Protein AF-A0A453AEX0-F1 (afdb_monomer_lite)

Foldseek 3Di:
DVVVVVLVVVVVVLQPDDDPDRDPPTHRDDPVVVVVPVDDDWAADAPVRHGDNPHPDTDDPVNVCVVCVVVLDDLCVVVVCLVVDPDSVPCSVVVSVVVNVVVVVSVVVPD

Sequence (111 aa):
MPVLFSILCIYIGVLSAPGLNSPKGITGLSTTTLVDNWSADYQRTNDAGVPDPNGPIYWDFNALLGLFFPAVTGIMAGSNRSASLKDTQSSIPIGTLYATLLTTMMYLLSV

Structure (mmCIF, N/CA/C/O backbone):
data_AF-A0A453AEX0-F1
#
_entry.id   AF-A0A453AEX0-F1
#
loop_
_atom_site.group_PDB
_atom_site.id
_atom_site.type_symbol
_atom_site.label_atom_id
_atom_site.label_alt_id
_atom_site.label_comp_id
_atom_site.label_asym_id
_atom_site.label_entity_id
_atom_site.label_seq_id
_atom_site.pdbx_PDB_ins_code
_atom_site.Cartn_x
_atom_site.Cartn_y
_atom_site.Cartn_z
_atom_site.occupancy
_atom_site.B_iso_or_equiv
_atom_site.auth_seq_id
_atom_site.auth_comp_id
_atom_site.auth_asym_id
_atom_site.auth_atom_id
_atom_site.pdbx_PDB_model_num
ATOM 1 N N . MET A 1 1 ? -3.645 13.976 13.238 1.00 65.19 1 MET A N 1
ATOM 2 C CA . MET A 1 1 ? -3.710 15.169 12.368 1.00 65.19 1 MET A CA 1
ATOM 3 C C . MET A 1 1 ? -2.610 15.232 11.309 1.00 65.19 1 MET A C 1
ATOM 5 O O . MET A 1 1 ? -2.998 15.332 10.153 1.00 65.19 1 MET A O 1
ATOM 9 N N . PRO A 1 2 ? -1.299 15.100 11.602 1.00 84.00 2 PRO A N 1
ATOM 10 C CA . PRO A 1 2 ? -0.271 15.220 10.553 1.00 84.00 2 PRO A CA 1
ATOM 11 C C . PRO A 1 2 ? -0.364 14.134 9.467 1.00 84.00 2 PRO A C 1
ATOM 13 O O . PRO A 1 2 ? -0.174 14.435 8.297 1.00 84.00 2 PRO A O 1
ATOM 16 N N . VAL A 1 3 ? -0.749 12.905 9.833 1.00 86.00 3 VAL A N 1
ATOM 17 C CA . VAL A 1 3 ? -0.883 11.776 8.889 1.00 86.00 3 VAL A CA 1
ATOM 18 C C . VAL A 1 3 ? -1.991 11.997 7.850 1.00 86.00 3 VAL A C 1
ATOM 20 O O . VAL A 1 3 ? -1.809 11.724 6.671 1.00 86.00 3 VAL A O 1
ATOM 23 N N . LEU A 1 4 ? -3.149 12.524 8.258 1.00 86.38 4 LEU A N 1
ATOM 24 C CA . LEU A 1 4 ? -4.240 12.800 7.314 1.00 86.38 4 LEU A CA 1
ATOM 25 C C . LEU A 1 4 ? -3.865 13.932 6.354 1.00 86.38 4 LEU A C 1
ATOM 27 O O . LEU A 1 4 ? -4.165 13.858 5.166 1.00 86.38 4 LEU A O 1
ATOM 31 N N . PHE A 1 5 ? -3.163 14.948 6.862 1.00 91.69 5 PHE A N 1
ATOM 32 C CA . PHE A 1 5 ? -2.647 16.036 6.040 1.00 91.69 5 PHE A CA 1
ATOM 33 C C . PHE A 1 5 ? -1.618 15.535 5.019 1.00 91.69 5 PHE A C 1
ATOM 35 O O . PHE A 1 5 ? -1.738 15.857 3.843 1.00 91.69 5 PHE A O 1
ATOM 42 N N . SER A 1 6 ? -0.665 14.687 5.426 1.00 93.12 6 SER A N 1
ATOM 43 C CA . SER A 1 6 ? 0.323 14.133 4.494 1.00 93.12 6 SER A CA 1
ATOM 44 C C . SER A 1 6 ? -0.326 13.292 3.400 1.00 93.12 6 SER A C 1
ATOM 46 O O . SER A 1 6 ? 0.062 13.398 2.242 1.00 93.12 6 SER A O 1
ATOM 48 N N . ILE A 1 7 ? -1.343 12.497 3.739 1.00 90.69 7 ILE A N 1
ATOM 49 C CA . ILE A 1 7 ? -2.059 11.688 2.750 1.00 90.69 7 ILE A CA 1
ATOM 50 C C . ILE A 1 7 ? -2.823 12.575 1.758 1.00 90.69 7 ILE A C 1
ATOM 52 O O . ILE A 1 7 ? -2.774 12.339 0.553 1.00 90.69 7 ILE A O 1
ATOM 56 N N . LEU A 1 8 ? -3.468 13.640 2.237 1.00 91.38 8 LEU A N 1
ATOM 57 C CA . LEU A 1 8 ? -4.110 14.627 1.370 1.00 91.38 8 LEU A CA 1
ATOM 58 C C . LEU A 1 8 ? -3.095 15.290 0.424 1.00 91.38 8 LEU A C 1
ATOM 60 O O . LEU A 1 8 ? -3.368 15.419 -0.767 1.00 91.38 8 LEU A O 1
ATOM 64 N N . CYS A 1 9 ? -1.906 15.649 0.918 1.00 92.62 9 CYS A N 1
ATOM 65 C CA . CYS A 1 9 ? -0.831 16.185 0.083 1.00 92.62 9 CYS A CA 1
ATOM 66 C C . CYS A 1 9 ? -0.357 15.189 -0.984 1.00 92.62 9 CYS A C 1
ATOM 68 O O . CYS A 1 9 ? -0.111 15.604 -2.114 1.00 92.62 9 CYS A O 1
ATOM 70 N N . ILE A 1 10 ? -0.260 13.895 -0.654 1.00 91.12 10 ILE A N 1
ATOM 71 C CA . ILE A 1 10 ? 0.101 12.845 -1.618 1.00 91.12 10 ILE A CA 1
ATOM 72 C C . ILE A 1 10 ? -0.930 12.793 -2.749 1.00 91.12 10 ILE A C 1
ATOM 74 O O . ILE A 1 10 ? -0.547 12.868 -3.914 1.00 91.12 10 ILE A O 1
ATOM 78 N N . TYR A 1 11 ? -2.229 12.752 -2.433 1.00 90.38 11 TYR A N 1
ATOM 79 C CA . TYR A 1 11 ? -3.274 12.713 -3.462 1.00 90.38 11 TYR A CA 1
ATOM 80 C C . TYR A 1 11 ? -3.302 13.975 -4.332 1.00 90.38 11 TYR A C 1
ATOM 82 O O . TYR A 1 11 ? -3.421 13.871 -5.552 1.00 90.38 11 TYR A O 1
ATOM 90 N N . ILE A 1 12 ? -3.130 15.163 -3.741 1.00 91.44 12 ILE A N 1
ATOM 91 C CA . ILE A 1 12 ? -2.996 16.408 -4.515 1.00 91.44 12 ILE A CA 1
ATOM 92 C C . ILE A 1 12 ? -1.776 16.339 -5.443 1.00 91.44 12 ILE A C 1
ATOM 94 O O . ILE A 1 12 ? -1.865 16.752 -6.599 1.00 91.44 12 ILE A O 1
ATOM 98 N N . GLY A 1 13 ? -0.654 15.796 -4.962 1.00 89.88 13 GLY A N 1
ATOM 99 C CA . GLY A 1 13 ? 0.564 15.610 -5.748 1.00 89.88 13 GLY A CA 1
ATOM 100 C C . GLY A 1 13 ? 0.365 14.682 -6.947 1.00 89.88 13 GLY A C 1
ATOM 101 O O . GLY A 1 13 ? 0.762 15.039 -8.053 1.00 89.88 13 GLY A O 1
ATOM 102 N N . VAL A 1 14 ? -0.303 13.540 -6.753 1.00 88.94 14 VAL A N 1
ATOM 103 C CA . VAL A 1 14 ? -0.630 12.589 -7.834 1.00 88.94 14 VAL A CA 1
ATOM 104 C C . VAL A 1 14 ? -1.506 13.248 -8.903 1.00 88.94 14 VAL A C 1
ATOM 106 O O . VAL A 1 14 ? -1.225 13.108 -10.091 1.00 88.94 14 VAL A O 1
ATOM 109 N N . LEU A 1 15 ? -2.526 14.014 -8.496 1.00 87.50 15 LEU A N 1
ATOM 110 C CA . LEU A 1 15 ? -3.434 14.708 -9.419 1.00 87.50 15 LEU A CA 1
ATOM 111 C C . LEU A 1 15 ? -2.782 15.887 -10.156 1.00 87.50 15 LEU A C 1
ATOM 113 O O . LEU A 1 15 ? -3.228 16.249 -11.2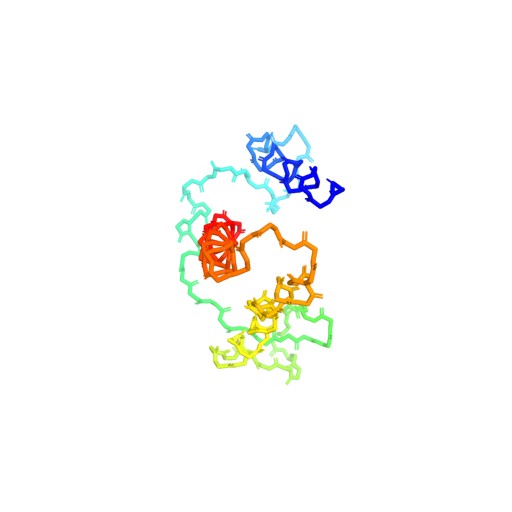41 1.00 87.50 15 LEU A O 1
ATOM 117 N N . SER A 1 16 ? -1.751 16.498 -9.570 1.00 88.75 16 SER A N 1
ATOM 118 C CA . SER A 1 16 ? -1.071 17.673 -10.135 1.00 88.75 16 SER A CA 1
ATOM 119 C C . SER A 1 16 ? 0.143 17.316 -11.005 1.00 88.75 16 SER A C 1
ATOM 121 O O . SER A 1 16 ? 0.745 18.207 -11.604 1.00 88.75 16 SER A O 1
ATOM 123 N N . ALA A 1 17 ? 0.543 16.043 -11.057 1.00 87.88 17 ALA A N 1
ATOM 124 C CA . ALA A 1 17 ? 1.652 15.564 -11.878 1.00 87.88 17 ALA A CA 1
ATOM 125 C C . ALA A 1 17 ? 1.211 15.310 -13.339 1.00 87.88 17 ALA A C 1
ATOM 127 O O . ALA A 1 17 ? 0.074 14.891 -13.558 1.00 87.88 17 ALA A O 1
ATOM 128 N N . PRO A 1 18 ? 2.097 15.476 -14.345 1.00 84.44 18 PRO A N 1
ATOM 129 C CA . PRO A 1 18 ? 3.518 15.823 -14.247 1.00 84.44 18 PRO A CA 1
ATOM 130 C C . PRO A 1 18 ? 3.781 17.342 -14.257 1.00 84.44 18 PRO A C 1
ATOM 132 O O . PRO A 1 18 ? 3.084 18.114 -14.909 1.00 84.44 18 PRO A O 1
ATOM 135 N N . GLY A 1 19 ? 4.826 17.783 -13.553 1.00 80.50 19 GLY A N 1
ATOM 136 C CA . GLY A 1 19 ? 5.281 19.175 -13.583 1.00 80.50 19 GLY A CA 1
ATOM 137 C C . GLY A 1 19 ? 6.149 19.487 -14.810 1.00 80.50 19 GLY A C 1
ATOM 138 O O . GLY A 1 19 ? 6.686 18.590 -15.457 1.00 80.50 19 GLY A O 1
ATOM 139 N N . LEU A 1 20 ? 6.358 20.781 -15.084 1.00 74.88 20 LEU A N 1
ATOM 140 C CA . LEU A 1 20 ? 7.138 21.302 -16.225 1.00 74.88 20 LEU A CA 1
ATOM 141 C C . LEU A 1 20 ? 8.593 20.782 -16.314 1.00 74.88 20 LEU A C 1
ATOM 143 O O . LEU A 1 20 ? 9.191 20.873 -17.378 1.00 74.88 20 LEU A O 1
ATOM 147 N N . ASN A 1 21 ? 9.145 20.217 -15.229 1.00 81.12 21 ASN A N 1
ATOM 148 C CA . ASN A 1 21 ? 10.485 19.611 -15.157 1.00 81.12 21 ASN A CA 1
ATOM 149 C C . ASN A 1 21 ? 10.462 18.228 -14.470 1.00 81.12 21 ASN A C 1
ATOM 151 O O . ASN A 1 21 ? 11.319 17.925 -13.638 1.00 81.12 21 ASN A O 1
ATOM 155 N N . SER A 1 22 ? 9.449 17.401 -14.745 1.00 78.44 22 SER A N 1
ATOM 156 C CA . SER A 1 22 ? 9.361 16.071 -14.133 1.00 78.44 22 SER A CA 1
ATOM 157 C C . SER A 1 22 ? 10.479 15.128 -14.615 1.00 78.44 22 SER A C 1
ATOM 159 O O . SER A 1 22 ? 10.743 15.048 -15.818 1.00 78.44 22 SER A O 1
ATOM 161 N N . PRO A 1 23 ? 11.124 14.363 -13.711 1.00 82.19 23 PRO A N 1
ATOM 162 C CA . PRO A 1 23 ? 12.015 13.277 -14.103 1.00 82.19 23 PRO A CA 1
ATOM 163 C C . PRO A 1 23 ? 11.245 12.210 -14.892 1.00 82.19 23 PRO A C 1
ATOM 165 O O . PRO A 1 23 ? 10.045 12.027 -14.693 1.00 82.19 23 PRO A O 1
ATOM 168 N N . LYS A 1 24 ? 11.948 11.463 -15.755 1.00 79.44 24 LYS A N 1
ATOM 169 C CA . LYS A 1 24 ? 11.347 10.486 -16.690 1.00 79.44 24 LYS A CA 1
ATOM 170 C C . LYS A 1 24 ? 10.439 9.431 -16.032 1.00 79.44 24 LYS A C 1
ATOM 172 O O . LYS A 1 24 ? 9.612 8.856 -16.725 1.00 79.44 24 LYS A O 1
ATOM 177 N N . GLY A 1 25 ? 10.591 9.178 -14.731 1.00 81.69 25 GLY A N 1
ATOM 178 C CA . GLY A 1 25 ? 9.770 8.226 -13.974 1.00 81.69 25 GLY A CA 1
ATOM 179 C C . GLY A 1 25 ? 8.449 8.779 -13.422 1.00 81.69 25 GLY A C 1
ATOM 180 O O . GLY A 1 25 ? 7.669 8.004 -12.886 1.00 81.69 25 GLY A O 1
ATOM 181 N N . ILE A 1 26 ? 8.177 10.087 -13.524 1.00 87.81 26 ILE A N 1
ATOM 182 C CA . ILE A 1 26 ? 6.927 10.698 -13.037 1.00 87.81 26 ILE A CA 1
ATOM 183 C C . ILE A 1 26 ? 6.097 11.136 -14.241 1.00 87.81 26 ILE A C 1
ATOM 185 O O . ILE A 1 26 ? 6.270 12.238 -14.762 1.00 87.81 26 ILE A O 1
ATOM 189 N N . THR A 1 27 ? 5.188 10.267 -14.674 1.00 87.25 27 THR A N 1
ATOM 190 C CA . THR A 1 27 ? 4.322 10.497 -15.841 1.00 87.25 27 THR A CA 1
ATOM 191 C C . THR A 1 27 ? 2.961 11.104 -15.485 1.00 87.25 27 THR A C 1
ATOM 193 O O . THR A 1 27 ? 2.269 11.593 -16.375 1.00 87.25 27 THR A O 1
ATOM 196 N N . GLY A 1 28 ? 2.593 11.137 -14.198 1.00 86.38 28 GLY A N 1
ATOM 197 C CA . GLY A 1 28 ? 1.263 11.554 -13.737 1.00 86.38 28 GLY A CA 1
ATOM 198 C C . GLY A 1 28 ? 0.204 10.471 -13.959 1.00 86.38 28 GLY A C 1
ATOM 199 O O . GLY A 1 28 ? 0.528 9.290 -14.085 1.00 86.38 28 GLY A O 1
ATOM 200 N N . LEU A 1 29 ? -1.072 10.862 -14.012 1.00 86.62 29 LEU A N 1
ATOM 201 C 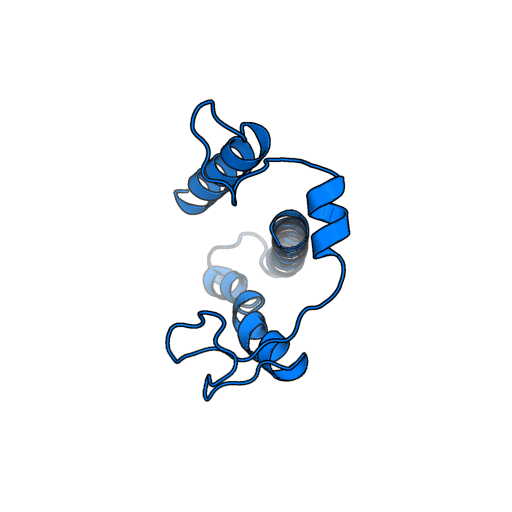CA . LEU A 1 29 ? -2.167 9.941 -14.335 1.00 86.62 29 LEU A CA 1
ATOM 202 C C . LEU A 1 29 ? -2.186 9.634 -15.839 1.00 86.62 29 LEU A C 1
ATOM 204 O O . LEU A 1 29 ? -2.863 10.307 -16.615 1.00 86.62 29 LEU A O 1
ATOM 208 N N . SER A 1 30 ? -1.444 8.604 -16.248 1.00 89.25 30 SER A N 1
ATOM 209 C CA . SER A 1 30 ? -1.459 8.085 -17.617 1.00 89.25 30 SER A CA 1
ATOM 210 C C . SER A 1 30 ? -2.010 6.665 -17.668 1.00 89.25 30 SER A C 1
ATOM 212 O O . SER A 1 30 ? -1.504 5.762 -17.001 1.00 89.25 30 SER A O 1
ATOM 214 N N . THR A 1 31 ? -3.005 6.442 -18.527 1.00 89.38 31 THR A N 1
ATOM 215 C CA . THR A 1 31 ? -3.555 5.104 -18.784 1.00 89.38 31 THR A CA 1
ATOM 216 C C . THR A 1 31 ? -2.517 4.166 -19.395 1.00 89.38 31 THR A C 1
ATOM 218 O O . THR A 1 31 ? -2.571 2.970 -19.138 1.00 89.38 31 THR A O 1
ATOM 221 N N . THR A 1 32 ? -1.548 4.681 -20.159 1.00 91.06 32 THR A N 1
ATOM 222 C CA . THR A 1 32 ? -0.484 3.839 -20.727 1.00 91.06 32 THR A CA 1
ATOM 223 C C . THR A 1 32 ? 0.415 3.303 -19.621 1.00 91.06 32 THR A C 1
ATOM 225 O O . THR A 1 32 ? 0.587 2.099 -19.509 1.00 91.06 32 THR A O 1
ATOM 228 N N . THR A 1 33 ? 0.876 4.179 -18.722 1.00 91.38 33 THR A N 1
ATOM 229 C CA . THR A 1 33 ? 1.683 3.784 -17.563 1.00 91.38 33 THR A CA 1
ATOM 230 C C . THR A 1 33 ? 0.912 2.833 -16.648 1.00 91.38 33 THR A C 1
ATOM 232 O O . THR A 1 33 ? 1.497 1.876 -16.157 1.00 91.38 33 THR A O 1
ATOM 235 N N . LEU A 1 34 ? -0.393 3.041 -16.447 1.00 90.88 34 LEU A N 1
ATOM 236 C CA . LEU A 1 34 ? -1.224 2.122 -15.664 1.00 90.88 34 LEU A CA 1
ATOM 237 C C . LEU A 1 34 ? -1.245 0.711 -16.271 1.00 90.88 34 LEU A C 1
ATOM 239 O O . LEU A 1 34 ? -1.063 -0.268 -15.555 1.00 90.88 34 LEU A O 1
ATOM 243 N N . VAL A 1 35 ? -1.464 0.608 -17.586 1.00 93.56 35 VAL A N 1
ATOM 244 C CA . VAL A 1 35 ? -1.516 -0.682 -18.288 1.00 93.56 35 VAL A CA 1
ATOM 245 C C . VAL A 1 35 ? -0.145 -1.356 -18.298 1.00 93.56 35 VAL A C 1
ATOM 247 O O . VAL A 1 35 ? -0.063 -2.554 -18.039 1.00 93.56 35 VAL A O 1
ATOM 250 N N . ASP A 1 36 ? 0.926 -0.592 -18.515 1.00 92.56 36 ASP A N 1
ATOM 251 C CA . ASP A 1 36 ? 2.299 -1.107 -18.530 1.00 92.56 36 ASP A CA 1
ATOM 252 C C . ASP A 1 36 ? 2.735 -1.668 -17.161 1.00 92.56 36 ASP A C 1
ATOM 254 O O . ASP A 1 36 ? 3.579 -2.558 -17.104 1.00 92.56 36 ASP A O 1
ATOM 258 N N . ASN A 1 37 ? 2.145 -1.187 -16.058 1.00 92.62 37 ASN A N 1
ATOM 259 C CA . ASN A 1 37 ? 2.435 -1.641 -14.690 1.00 92.62 37 ASN A CA 1
ATOM 260 C C . ASN A 1 37 ? 1.400 -2.641 -14.137 1.00 92.62 37 ASN A C 1
ATOM 262 O O . ASN A 1 37 ? 1.460 -3.001 -12.964 1.00 92.62 37 ASN A O 1
ATOM 266 N N . TRP A 1 38 ? 0.432 -3.091 -14.943 1.00 92.56 38 TRP A N 1
ATOM 267 C CA . TRP A 1 38 ? -0.664 -3.938 -14.453 1.00 92.56 38 TRP A CA 1
ATOM 268 C C . TRP A 1 38 ? -0.219 -5.362 -14.089 1.00 92.56 38 TRP A C 1
ATOM 270 O O . TRP A 1 38 ? -0.800 -6.007 -13.214 1.00 92.56 38 TRP A O 1
ATOM 280 N N . SER A 1 39 ? 0.784 -5.892 -14.787 1.00 93.81 39 SER A N 1
ATOM 281 C CA . SER A 1 39 ? 1.298 -7.241 -14.549 1.00 93.81 39 SER A CA 1
ATOM 282 C C . SER A 1 39 ? 2.378 -7.263 -13.472 1.00 93.81 39 SER A C 1
ATOM 284 O O . SER A 1 39 ? 3.163 -6.329 -13.346 1.00 93.81 39 SER A O 1
ATOM 286 N N . ALA A 1 40 ? 2.470 -8.377 -12.745 1.00 92.38 40 ALA A N 1
ATOM 287 C CA . ALA A 1 40 ? 3.551 -8.595 -11.793 1.00 92.38 40 ALA A CA 1
ATOM 288 C C . ALA A 1 40 ? 4.914 -8.692 -12.500 1.00 92.38 40 ALA A C 1
ATOM 290 O O . ALA A 1 40 ? 5.048 -9.416 -13.487 1.00 92.38 40 ALA A O 1
ATOM 291 N N . ASP A 1 41 ? 5.923 -8.027 -11.937 1.00 91.69 41 ASP A N 1
ATOM 292 C CA . ASP A 1 41 ? 7.321 -8.118 -12.364 1.00 91.69 41 ASP A CA 1
ATOM 293 C C . ASP A 1 41 ? 8.219 -8.448 -11.161 1.00 91.69 41 ASP A C 1
ATOM 295 O O . ASP A 1 41 ? 8.775 -7.574 -10.486 1.00 91.69 41 ASP A O 1
ATOM 299 N N . TYR A 1 42 ? 8.289 -9.743 -10.840 1.00 91.31 42 TYR A N 1
ATOM 300 C CA . TYR A 1 42 ? 9.099 -10.256 -9.738 1.00 91.31 42 TYR A CA 1
ATOM 301 C C . TYR A 1 42 ? 10.573 -10.270 -10.124 1.00 91.31 42 TYR A C 1
ATOM 303 O O . TYR A 1 42 ? 10.999 -10.998 -11.022 1.00 91.31 42 TYR A O 1
ATOM 311 N N . GLN A 1 43 ? 11.364 -9.491 -9.399 1.00 89.81 43 GLN A N 1
ATOM 312 C CA . GLN A 1 43 ? 12.761 -9.243 -9.720 1.00 89.81 43 GLN A CA 1
ATOM 313 C C . GLN A 1 43 ? 13.665 -9.431 -8.506 1.00 89.81 43 GLN A C 1
ATOM 315 O O . GLN A 1 43 ? 13.235 -9.351 -7.351 1.00 89.81 43 GLN A O 1
ATOM 320 N N . ARG A 1 44 ? 14.938 -9.726 -8.781 1.00 91.81 44 ARG A N 1
ATOM 321 C CA . ARG A 1 44 ? 15.971 -9.806 -7.748 1.00 91.81 44 ARG A CA 1
ATOM 322 C C . ARG A 1 44 ? 16.409 -8.403 -7.356 1.00 91.81 44 ARG A C 1
ATOM 324 O O . ARG A 1 44 ? 16.474 -7.515 -8.205 1.00 91.81 44 ARG A O 1
ATOM 331 N N . THR A 1 45 ? 16.710 -8.209 -6.079 1.00 92.50 45 THR A N 1
ATOM 332 C CA . THR A 1 45 ? 17.174 -6.923 -5.556 1.00 92.50 45 THR A CA 1
ATOM 333 C C . THR A 1 45 ? 18.457 -7.078 -4.758 1.00 92.50 45 THR A C 1
ATOM 335 O O . THR A 1 45 ? 18.763 -8.146 -4.218 1.00 92.50 45 THR A O 1
ATOM 338 N N . ASN A 1 46 ? 19.200 -5.981 -4.654 1.00 93.06 46 ASN A N 1
ATOM 339 C CA . ASN A 1 46 ? 20.260 -5.843 -3.661 1.00 93.06 46 ASN A CA 1
ATOM 340 C C . ASN A 1 46 ? 19.683 -5.620 -2.247 1.00 93.06 46 ASN A C 1
ATOM 342 O O . ASN A 1 46 ? 18.465 -5.534 -2.064 1.00 93.06 46 ASN A O 1
ATOM 346 N N . ASP A 1 47 ? 20.560 -5.484 -1.250 1.00 88.62 47 ASP A N 1
ATOM 347 C CA . ASP A 1 47 ? 20.175 -5.257 0.153 1.00 88.62 47 ASP A CA 1
ATOM 348 C C . ASP A 1 47 ? 19.423 -3.931 0.382 1.00 88.62 47 ASP A C 1
ATOM 350 O O . ASP A 1 47 ? 18.750 -3.762 1.396 1.00 88.62 47 ASP A O 1
ATOM 354 N N . ALA A 1 48 ? 19.507 -2.990 -0.565 1.00 86.38 48 ALA A N 1
ATOM 355 C CA . ALA A 1 48 ? 18.781 -1.722 -0.538 1.00 86.38 48 ALA A CA 1
ATOM 356 C C . ALA A 1 48 ? 17.401 -1.795 -1.226 1.00 86.38 48 ALA A C 1
ATOM 358 O O . ALA A 1 48 ? 16.721 -0.776 -1.331 1.00 86.38 48 ALA A O 1
ATOM 359 N N . GLY A 1 49 ? 16.988 -2.972 -1.715 1.00 84.12 49 GLY A N 1
ATOM 360 C CA . GLY A 1 49 ? 15.716 -3.160 -2.421 1.00 84.12 49 GLY A CA 1
ATOM 361 C C . GLY A 1 49 ? 15.707 -2.617 -3.853 1.00 84.12 49 GLY A C 1
ATOM 362 O O . GLY A 1 49 ? 14.644 -2.504 -4.456 1.00 84.12 49 GLY A O 1
ATOM 363 N N . VAL A 1 50 ? 16.873 -2.280 -4.413 1.00 89.44 50 VAL A N 1
ATOM 364 C CA . VAL A 1 50 ? 16.995 -1.818 -5.802 1.00 89.44 50 VAL A CA 1
ATOM 365 C C . VAL A 1 50 ? 17.126 -3.032 -6.726 1.00 89.44 50 VAL A C 1
ATOM 367 O O . VAL A 1 50 ? 17.910 -3.932 -6.403 1.00 89.44 50 VAL A O 1
ATOM 370 N N . PRO A 1 51 ? 16.412 -3.064 -7.865 1.00 90.06 51 PRO A N 1
ATOM 371 C CA . PRO A 1 51 ? 16.550 -4.110 -8.873 1.00 90.06 51 PRO A CA 1
ATOM 372 C C . PRO A 1 51 ? 17.999 -4.366 -9.292 1.00 90.06 51 PRO A C 1
ATOM 374 O O . PRO A 1 51 ? 18.694 -3.459 -9.750 1.00 90.06 51 PRO A O 1
ATOM 377 N N . ASP A 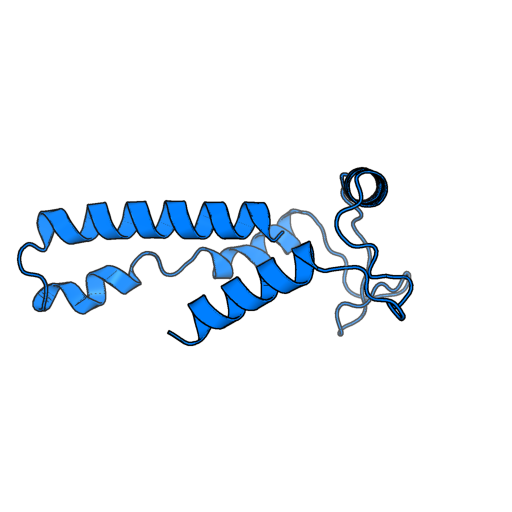1 52 ? 18.444 -5.613 -9.154 1.00 91.31 52 ASP A N 1
ATOM 378 C CA . ASP A 1 52 ? 19.765 -6.080 -9.574 1.00 91.31 52 ASP A CA 1
ATOM 379 C C . ASP A 1 52 ? 19.652 -7.540 -10.053 1.00 91.31 52 ASP A C 1
ATOM 381 O O . ASP A 1 52 ? 19.316 -8.413 -9.246 1.00 91.31 52 ASP A O 1
ATOM 385 N N . PRO A 1 53 ? 19.954 -7.853 -11.331 1.00 88.25 53 PRO A N 1
ATOM 386 C CA . PRO A 1 53 ? 19.932 -9.224 -11.851 1.00 88.25 53 PRO A CA 1
ATOM 387 C C . PRO A 1 53 ? 20.805 -10.210 -11.059 1.00 88.25 53 PRO A C 1
ATOM 389 O O . PRO A 1 53 ? 20.488 -11.399 -10.975 1.00 88.25 53 PRO A O 1
ATOM 392 N N . ASN A 1 54 ? 21.891 -9.719 -10.456 1.00 92.19 54 ASN A N 1
ATOM 393 C CA . ASN A 1 54 ? 22.807 -10.502 -9.626 1.00 92.19 54 ASN A CA 1
ATOM 394 C C . ASN A 1 54 ? 22.532 -10.330 -8.122 1.00 92.19 54 ASN A C 1
ATOM 396 O O . ASN A 1 54 ? 23.299 -10.830 -7.298 1.00 92.19 54 ASN A O 1
ATOM 400 N N . GLY A 1 55 ? 21.440 -9.647 -7.767 1.00 91.62 55 GLY A N 1
ATOM 401 C CA . GLY A 1 55 ? 21.042 -9.380 -6.394 1.00 91.62 55 GLY 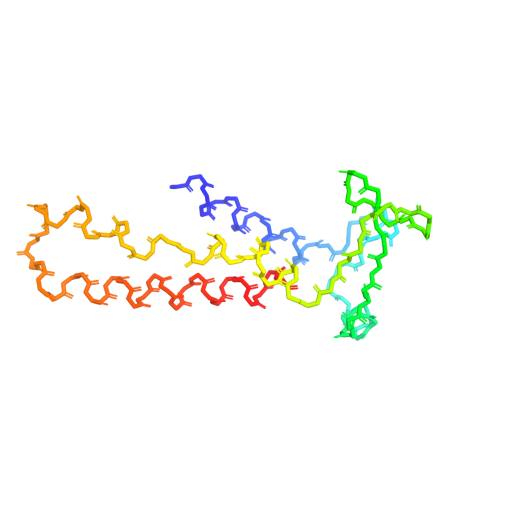A CA 1
ATOM 402 C C . GLY A 1 55 ? 20.818 -10.669 -5.593 1.00 91.62 55 GLY A C 1
ATOM 403 O O . GLY A 1 55 ? 20.285 -11.650 -6.125 1.00 91.62 55 GLY A O 1
ATOM 404 N N . PRO A 1 56 ? 21.216 -10.709 -4.310 1.00 91.88 56 PRO A N 1
ATOM 405 C CA . PRO A 1 56 ? 21.082 -11.908 -3.490 1.00 91.88 56 PRO A CA 1
ATOM 406 C C . PRO A 1 56 ? 19.622 -12.225 -3.135 1.00 91.88 56 PRO A C 1
ATOM 408 O O . PRO A 1 56 ? 19.291 -13.396 -2.945 1.00 91.88 56 PRO A O 1
ATOM 411 N N . ILE A 1 57 ? 18.745 -11.217 -3.086 1.00 90.25 57 ILE A N 1
ATOM 412 C CA . ILE A 1 57 ? 17.362 -11.339 -2.610 1.00 90.25 57 ILE A CA 1
ATOM 413 C C . ILE A 1 57 ? 16.424 -11.539 -3.802 1.00 90.25 57 ILE A C 1
ATOM 415 O O . ILE A 1 57 ? 16.509 -10.816 -4.791 1.00 90.25 57 ILE A O 1
ATOM 419 N N . TYR A 1 58 ? 15.522 -12.516 -3.712 1.00 91.06 58 TYR A N 1
ATOM 420 C CA . TYR A 1 58 ? 14.451 -12.739 -4.683 1.00 91.06 58 TYR A CA 1
ATOM 421 C C . TYR A 1 58 ? 13.092 -12.559 -4.006 1.00 91.06 58 TYR A C 1
ATOM 423 O O . TYR A 1 58 ? 12.884 -13.079 -2.910 1.00 91.06 58 TYR A O 1
ATOM 431 N N . TRP A 1 59 ? 12.181 -11.845 -4.666 1.00 91.00 59 TRP A N 1
ATOM 432 C CA . TRP A 1 59 ? 10.844 -11.551 -4.155 1.00 91.00 59 TRP A CA 1
ATOM 433 C C . TRP A 1 59 ? 9.794 -12.364 -4.902 1.00 91.00 59 TRP A C 1
ATOM 435 O O . TRP A 1 59 ? 9.529 -12.112 -6.073 1.00 91.00 59 TRP A O 1
ATOM 445 N N . ASP A 1 60 ? 9.171 -13.320 -4.220 1.00 92.00 60 ASP A N 1
ATOM 446 C CA . ASP A 1 60 ? 7.972 -14.000 -4.696 1.00 92.00 60 ASP A CA 1
ATOM 447 C C . ASP A 1 60 ? 6.709 -13.397 -4.057 1.00 92.00 60 ASP A C 1
ATOM 449 O O . ASP A 1 60 ? 6.766 -12.555 -3.154 1.00 92.00 60 ASP A O 1
ATOM 453 N N . PHE A 1 61 ? 5.537 -13.845 -4.512 1.00 93.31 61 PHE A N 1
ATOM 454 C CA . PHE A 1 61 ? 4.255 -13.384 -3.980 1.00 93.31 61 PHE A CA 1
ATOM 455 C C . PHE A 1 61 ? 4.146 -13.561 -2.457 1.00 93.31 61 PHE A C 1
ATOM 457 O O . PHE A 1 61 ? 3.669 -12.662 -1.766 1.00 93.31 61 PHE A O 1
ATOM 464 N N . ASN A 1 62 ? 4.614 -14.692 -1.916 1.00 94.81 62 ASN A N 1
ATOM 465 C CA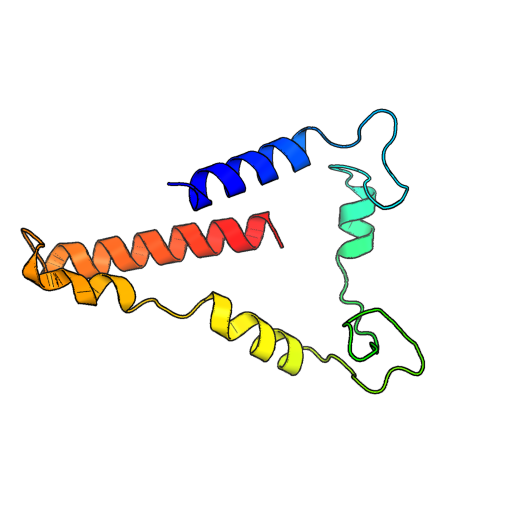 . ASN A 1 62 ? 4.493 -14.971 -0.486 1.00 94.81 62 ASN A CA 1
ATOM 466 C C . ASN A 1 62 ? 5.406 -14.066 0.348 1.00 94.81 62 ASN A C 1
ATOM 468 O O . ASN A 1 62 ? 4.979 -13.584 1.398 1.00 94.81 62 ASN A O 1
ATOM 472 N N . ALA A 1 63 ? 6.631 -13.797 -0.120 1.00 92.38 63 ALA A N 1
ATOM 473 C CA . ALA A 1 63 ? 7.529 -12.853 0.536 1.00 92.38 63 ALA A CA 1
ATOM 474 C C . ALA A 1 63 ? 6.935 -11.437 0.576 1.00 92.38 63 ALA A C 1
ATOM 476 O O . ALA A 1 63 ? 6.949 -10.798 1.628 1.00 92.38 63 ALA A O 1
ATOM 477 N N . LEU A 1 64 ? 6.357 -10.962 -0.533 1.00 92.62 64 LEU A N 1
ATOM 478 C CA . LEU A 1 64 ? 5.723 -9.640 -0.590 1.00 92.62 64 LEU A CA 1
ATOM 479 C C . LEU A 1 64 ? 4.458 -9.562 0.273 1.00 92.62 64 LEU A C 1
ATOM 481 O O . LEU A 1 64 ? 4.244 -8.560 0.955 1.00 92.62 64 LEU A O 1
ATOM 485 N N . LEU A 1 65 ? 3.655 -10.629 0.317 1.00 93.62 65 LEU A N 1
ATOM 486 C CA . LEU A 1 65 ? 2.513 -10.720 1.226 1.00 93.62 65 LEU A CA 1
ATOM 487 C C . LEU A 1 65 ? 2.964 -10.638 2.691 1.00 93.62 65 LEU A C 1
ATOM 489 O O . LEU A 1 65 ? 2.380 -9.888 3.471 1.00 93.62 65 LEU A O 1
ATOM 493 N N . GLY A 1 66 ? 4.020 -11.369 3.060 1.00 94.56 66 GLY A N 1
ATOM 494 C CA . GLY A 1 66 ? 4.611 -11.320 4.398 1.00 94.56 66 GLY A CA 1
ATOM 495 C C . GLY A 1 66 ? 5.174 -9.942 4.754 1.00 94.56 66 GLY A C 1
ATOM 496 O O . GLY A 1 66 ? 5.032 -9.502 5.893 1.00 94.56 66 GLY A O 1
ATOM 497 N N . LEU A 1 67 ? 5.745 -9.233 3.777 1.00 92.12 67 LEU A N 1
ATOM 498 C CA . LEU A 1 67 ? 6.234 -7.863 3.937 1.00 92.12 67 LEU A CA 1
ATOM 499 C C . LEU A 1 67 ? 5.092 -6.851 4.126 1.00 92.12 67 LEU A C 1
ATOM 501 O O . LEU A 1 67 ? 5.217 -5.933 4.934 1.00 92.12 67 LEU A O 1
ATOM 505 N N . PHE A 1 68 ? 3.976 -7.014 3.410 1.00 92.81 68 PHE A N 1
ATOM 506 C CA . PHE A 1 68 ? 2.816 -6.121 3.496 1.00 92.81 68 PHE A CA 1
ATOM 507 C C . PHE A 1 68 ? 1.940 -6.391 4.728 1.00 92.81 68 PHE A C 1
ATOM 509 O O . PHE A 1 68 ? 1.308 -5.475 5.250 1.00 92.81 68 PHE A O 1
ATOM 516 N N . PHE A 1 69 ? 1.911 -7.627 5.235 1.00 93.81 69 PHE A N 1
ATOM 517 C CA . PHE A 1 69 ? 1.018 -8.040 6.322 1.00 93.81 69 PHE A CA 1
ATOM 518 C C . PHE A 1 69 ? 1.060 -7.135 7.571 1.00 93.81 69 PHE A C 1
ATOM 520 O O . PHE A 1 69 ? -0.013 -6.766 8.053 1.00 93.81 69 PHE A O 1
ATOM 527 N N . PRO A 1 70 ? 2.227 -6.687 8.080 1.00 94.06 70 PRO A N 1
ATOM 528 C CA . PRO A 1 70 ? 2.289 -5.756 9.206 1.00 94.06 70 PRO A CA 1
ATOM 529 C C . PRO A 1 70 ? 1.509 -4.450 8.990 1.00 94.06 70 PRO A C 1
ATOM 531 O O . PRO A 1 70 ? 1.004 -3.893 9.964 1.00 94.06 70 PRO A O 1
ATOM 534 N N . ALA A 1 71 ? 1.352 -3.987 7.743 1.00 89.94 71 ALA A N 1
ATOM 535 C CA . ALA A 1 71 ? 0.648 -2.746 7.415 1.00 89.94 71 ALA A CA 1
ATOM 536 C C . ALA A 1 71 ? -0.861 -2.804 7.712 1.00 89.94 71 ALA A C 1
ATOM 538 O O . ALA A 1 71 ? -1.460 -1.783 8.039 1.00 89.94 71 ALA A O 1
ATOM 539 N N . VAL A 1 72 ? -1.473 -3.992 7.650 1.00 89.38 72 VAL A N 1
ATOM 540 C CA . VAL A 1 72 ? -2.911 -4.191 7.926 1.00 89.38 72 VAL A CA 1
ATOM 541 C C . VAL A 1 72 ? -3.198 -4.655 9.359 1.00 89.38 72 VAL A C 1
ATOM 543 O O . VAL A 1 72 ? -4.353 -4.857 9.736 1.00 89.38 72 VAL A O 1
ATOM 546 N N . THR A 1 73 ? -2.159 -4.831 10.180 1.00 90.88 73 THR A N 1
ATOM 547 C CA . THR A 1 73 ? -2.319 -5.183 11.598 1.00 90.88 73 THR A CA 1
ATOM 548 C C . THR A 1 73 ? -2.789 -3.985 12.437 1.00 90.88 73 THR A C 1
ATOM 550 O O . THR A 1 73 ? -2.980 -2.877 11.945 1.00 90.88 73 THR A O 1
ATOM 553 N N . GLY A 1 74 ? -3.013 -4.195 13.739 1.00 88.12 74 GLY A N 1
ATOM 554 C CA . GLY A 1 74 ? -3.363 -3.106 14.663 1.00 88.12 74 GLY A CA 1
ATOM 555 C C . GLY A 1 74 ? -4.863 -2.848 14.834 1.00 88.12 74 GLY A C 1
ATOM 556 O O . GLY A 1 74 ? -5.242 -1.883 15.494 1.00 88.12 74 GLY A O 1
ATOM 557 N N . ILE A 1 75 ? -5.725 -3.743 14.341 1.00 88.56 75 ILE A N 1
ATOM 558 C CA . ILE A 1 75 ? -7.191 -3.659 14.485 1.00 88.56 75 ILE A CA 1
ATOM 559 C C . ILE A 1 75 ? -7.667 -3.519 15.948 1.00 88.56 75 ILE A C 1
ATOM 561 O O . ILE A 1 75 ? -8.708 -2.926 16.227 1.00 88.56 75 ILE A O 1
ATOM 565 N N . MET A 1 76 ? -6.866 -4.011 16.899 1.00 85.50 76 MET A N 1
ATOM 566 C CA . MET A 1 76 ? -7.141 -3.962 18.340 1.00 85.50 76 MET A CA 1
ATOM 567 C C . MET A 1 76 ? -6.720 -2.644 19.016 1.00 85.50 76 MET A C 1
ATOM 569 O O . MET A 1 76 ? -6.960 -2.457 20.206 1.00 85.50 76 MET A O 1
ATOM 573 N N . ALA A 1 77 ? -6.114 -1.693 18.300 1.00 84.19 77 ALA A N 1
ATOM 574 C CA . ALA A 1 77 ? -5.699 -0.423 18.901 1.00 84.19 77 ALA A CA 1
ATOM 575 C C . ALA A 1 77 ? -6.893 0.395 19.440 1.00 84.19 77 ALA A C 1
ATOM 577 O O . ALA A 1 77 ? -6.753 1.118 20.427 1.00 84.19 77 ALA A O 1
ATOM 578 N N . GLY A 1 78 ? -8.078 0.246 18.836 1.00 78.75 78 GLY A N 1
ATOM 579 C CA . GLY A 1 78 ? -9.301 0.937 19.256 1.00 78.75 78 GLY A CA 1
ATOM 580 C C . GLY A 1 78 ? -9.844 0.474 20.613 1.00 78.75 78 GLY A C 1
ATOM 581 O O . GLY A 1 78 ? -10.302 1.296 21.408 1.00 78.75 78 GLY A O 1
ATOM 582 N N . SER A 1 79 ? -9.735 -0.818 20.941 1.00 84.19 79 SER A N 1
ATOM 583 C CA . SER A 1 79 ? -10.233 -1.356 22.217 1.00 84.19 79 SER A CA 1
ATOM 584 C C . SER A 1 79 ? -9.400 -0.915 23.423 1.00 84.19 79 SER A C 1
ATOM 586 O O . SER A 1 79 ? -9.915 -0.887 24.542 1.00 84.19 79 SER A O 1
ATOM 588 N N . ASN A 1 80 ? -8.153 -0.480 23.211 1.00 86.12 80 ASN A N 1
ATOM 589 C CA . ASN A 1 80 ? -7.274 0.018 24.277 1.00 86.12 80 ASN A CA 1
ATOM 590 C C . ASN A 1 80 ? -7.765 1.337 24.910 1.00 86.12 80 ASN A C 1
ATOM 592 O O . ASN A 1 80 ? -7.264 1.741 25.956 1.00 86.12 80 ASN A O 1
ATOM 596 N N . ARG A 1 81 ? -8.753 2.016 24.306 1.00 84.44 81 ARG A N 1
ATOM 597 C CA . ARG A 1 81 ? -9.406 3.227 24.847 1.00 84.44 81 ARG A CA 1
ATOM 598 C C . ARG A 1 81 ? -10.864 3.001 25.260 1.00 84.44 81 ARG A C 1
ATOM 600 O O . ARG A 1 81 ? -11.603 3.958 25.476 1.00 84.44 81 ARG A O 1
ATOM 607 N N . SER A 1 82 ? -11.260 1.741 25.423 1.00 84.31 82 SER A N 1
ATOM 608 C CA . SER A 1 82 ? -12.624 1.328 25.772 1.00 84.31 82 SER A CA 1
ATOM 609 C C . SER A 1 82 ? -13.182 1.961 27.050 1.00 84.31 82 SER A C 1
ATOM 611 O O . SER A 1 82 ? -14.376 2.235 27.104 1.00 84.31 82 SER A O 1
ATOM 613 N N . ALA A 1 83 ? -12.337 2.250 28.046 1.00 83.81 83 ALA A N 1
ATOM 614 C CA . ALA A 1 83 ? -12.746 2.855 29.320 1.00 83.81 83 ALA A CA 1
ATOM 615 C C . ALA A 1 83 ? -13.239 4.313 29.207 1.00 83.81 83 ALA A C 1
ATOM 617 O O . ALA A 1 83 ? -13.888 4.809 30.120 1.00 83.81 83 ALA A O 1
ATOM 618 N N . SER A 1 84 ? -12.929 5.004 28.104 1.00 86.31 84 SER A N 1
ATOM 619 C CA . SER A 1 84 ? -13.347 6.393 27.859 1.00 86.31 84 SER A CA 1
ATOM 620 C C . SER A 1 84 ? -14.554 6.499 26.917 1.00 86.31 84 SER A C 1
ATOM 622 O O . SER A 1 84 ? -14.964 7.610 26.575 1.00 86.31 84 SER A O 1
ATOM 624 N N . LEU A 1 85 ? -15.096 5.371 26.449 1.00 86.56 85 LEU A N 1
ATOM 625 C CA . LEU A 1 85 ? -16.237 5.350 25.538 1.00 86.56 85 LEU A CA 1
ATOM 626 C C . LEU A 1 85 ? -17.545 5.457 26.323 1.00 86.56 85 LEU A C 1
ATOM 628 O O . LEU A 1 85 ? -17.714 4.811 27.352 1.00 86.56 85 LEU A O 1
ATOM 632 N N . LYS A 1 86 ? -18.489 6.239 25.791 1.00 86.75 86 LYS A N 1
ATOM 633 C CA . LYS A 1 86 ? -19.851 6.333 26.332 1.00 86.75 86 LYS A CA 1
ATOM 634 C C . LYS A 1 86 ? -20.582 4.987 26.253 1.00 86.75 86 LYS A C 1
ATOM 636 O O . LYS A 1 86 ? -21.178 4.574 27.235 1.00 86.75 86 LYS A O 1
ATOM 641 N N . ASP A 1 87 ? -20.476 4.309 25.105 1.00 89.69 87 ASP A N 1
ATOM 642 C CA . ASP A 1 87 ? -21.101 3.008 24.836 1.00 89.69 87 ASP A CA 1
ATOM 643 C C . ASP A 1 87 ? -20.111 2.055 24.153 1.00 89.69 87 ASP A C 1
A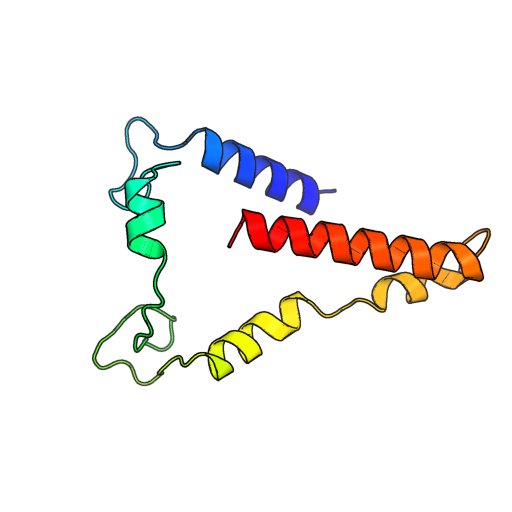TOM 645 O O . ASP A 1 87 ? -20.038 1.956 22.924 1.00 89.69 87 ASP A O 1
ATOM 649 N N . THR A 1 88 ? -19.320 1.342 24.952 1.00 85.44 88 THR A N 1
ATOM 650 C CA . THR A 1 88 ? -18.216 0.488 24.483 1.00 85.44 88 THR A CA 1
ATOM 651 C C . THR A 1 88 ? -18.671 -0.659 23.575 1.00 85.44 88 THR A C 1
ATOM 653 O O . THR A 1 88 ? -18.025 -0.926 22.562 1.00 85.44 88 THR A O 1
ATOM 656 N N . GLN A 1 89 ? -19.798 -1.308 23.896 1.00 86.88 89 GLN A N 1
ATOM 657 C CA . GLN A 1 89 ? -20.301 -2.479 23.158 1.00 86.88 89 GLN A CA 1
ATOM 658 C C . GLN A 1 89 ? -20.708 -2.155 21.715 1.00 86.88 89 GLN A C 1
ATOM 660 O O . GLN A 1 89 ? -20.578 -3.004 20.841 1.00 86.88 89 GLN A O 1
ATOM 665 N N . SER A 1 90 ? -21.169 -0.928 21.462 1.00 88.06 90 SER A N 1
ATOM 666 C CA . SER A 1 90 ? -21.550 -0.467 20.123 1.00 88.06 90 SER A CA 1
ATOM 667 C C . SER A 1 90 ? -20.388 0.239 19.413 1.00 88.06 90 SER A C 1
ATOM 669 O O . SER A 1 90 ? -20.116 -0.003 18.238 1.00 88.06 90 SER A O 1
ATOM 671 N N . SER A 1 91 ? -19.633 1.067 20.140 1.00 89.31 91 SER A N 1
ATOM 672 C CA . SER A 1 91 ? -18.609 1.935 19.546 1.00 89.31 91 SER A CA 1
ATOM 673 C C . SER A 1 91 ? -17.377 1.177 19.037 1.00 89.31 91 SER A C 1
ATOM 675 O O . SER A 1 91 ? -16.800 1.583 18.031 1.00 89.31 91 SER A O 1
ATOM 677 N N . ILE A 1 92 ? -16.969 0.082 19.696 1.00 90.81 92 ILE A N 1
ATOM 678 C CA . ILE A 1 92 ? -15.830 -0.739 19.246 1.00 90.81 92 ILE A CA 1
ATOM 679 C C . ILE A 1 92 ? -16.111 -1.397 17.887 1.00 90.81 92 ILE A C 1
ATOM 681 O O . ILE A 1 92 ? -15.363 -1.114 16.953 1.00 90.81 92 ILE A O 1
ATOM 685 N N . PRO A 1 93 ? -17.154 -2.238 17.717 1.00 88.88 93 PRO A N 1
ATOM 686 C CA . PRO A 1 93 ? -17.356 -2.946 16.452 1.00 88.88 93 PRO A CA 1
ATOM 687 C C . PRO A 1 93 ? -17.602 -1.987 15.283 1.00 88.88 93 PRO A C 1
ATOM 689 O O . PRO A 1 93 ? -17.061 -2.193 14.198 1.00 88.88 93 PRO A O 1
ATOM 692 N N . ILE A 1 94 ? -18.352 -0.904 15.512 1.00 91.56 94 ILE A N 1
ATOM 693 C CA . ILE A 1 94 ? -18.624 0.110 14.490 1.00 91.56 94 ILE A CA 1
ATOM 694 C C . ILE A 1 94 ? -17.335 0.847 14.105 1.00 91.56 94 ILE A C 1
ATOM 696 O O . ILE A 1 94 ? -17.012 0.951 12.922 1.00 91.56 94 ILE A O 1
ATOM 700 N N . GLY A 1 95 ? -16.576 1.331 15.092 1.00 92.00 95 GLY A N 1
ATOM 701 C CA . GLY A 1 95 ? -15.332 2.061 14.850 1.00 92.00 95 GLY A CA 1
ATOM 702 C C . GLY A 1 95 ? -14.283 1.207 14.144 1.00 92.00 95 GLY A C 1
ATOM 703 O O . GLY A 1 95 ? -13.651 1.671 13.197 1.00 92.00 95 GLY A O 1
ATOM 704 N N . THR A 1 96 ? -14.139 -0.054 14.552 1.00 93.00 96 THR A N 1
ATOM 705 C CA . THR A 1 96 ? -13.220 -1.003 13.924 1.00 93.00 96 THR A CA 1
ATOM 706 C C . THR A 1 96 ? -13.597 -1.278 12.469 1.00 93.00 96 THR A C 1
ATOM 708 O O . THR A 1 96 ? -12.725 -1.205 11.609 1.00 93.00 96 THR A O 1
ATOM 711 N N . LEU A 1 97 ? -14.877 -1.521 12.161 1.00 92.38 97 LEU A N 1
ATOM 712 C CA . LEU A 1 97 ? -15.315 -1.787 10.787 1.00 92.38 97 LEU A CA 1
ATOM 713 C C . LEU A 1 97 ? -15.075 -0.584 9.865 1.00 92.38 97 LEU A C 1
ATOM 715 O O . LEU A 1 97 ? -14.532 -0.744 8.773 1.00 92.38 97 LEU A O 1
ATOM 719 N N . TYR A 1 98 ? -15.429 0.626 10.312 1.00 93.75 98 TYR A N 1
ATOM 720 C CA . TYR A 1 98 ? -15.172 1.842 9.538 1.00 93.75 98 TYR A CA 1
ATOM 721 C C . TYR A 1 98 ? -13.679 2.099 9.347 1.00 93.75 98 TYR A C 1
ATOM 723 O O . TYR A 1 98 ? -13.267 2.475 8.252 1.00 93.75 98 TYR A O 1
ATOM 731 N N . ALA A 1 99 ? -12.865 1.875 10.383 1.00 92.19 99 ALA A N 1
ATOM 732 C CA . ALA A 1 99 ? -11.420 2.021 10.282 1.00 92.19 99 ALA A CA 1
ATOM 733 C C . ALA A 1 99 ? -10.834 1.045 9.254 1.00 92.19 99 ALA A C 1
ATOM 735 O O . ALA A 1 99 ? -10.071 1.476 8.397 1.00 92.19 99 ALA A O 1
ATOM 736 N N . THR A 1 100 ? -11.234 -0.231 9.290 1.00 92.69 100 THR A N 1
ATOM 737 C CA . THR A 1 100 ? -10.789 -1.242 8.322 1.00 92.69 100 THR A CA 1
ATOM 738 C C . THR A 1 100 ? -11.216 -0.891 6.898 1.00 92.69 100 THR A C 1
ATOM 740 O O . THR A 1 100 ? -10.388 -0.917 5.997 1.00 92.69 100 THR A O 1
ATOM 743 N N . LEU A 1 101 ? -12.476 -0.509 6.675 1.00 93.75 101 LEU A N 1
ATOM 744 C CA . LEU A 1 101 ? -12.949 -0.142 5.336 1.00 93.75 101 LEU A CA 1
ATOM 745 C C . LEU A 1 101 ? -12.213 1.080 4.776 1.00 93.75 101 LEU A C 1
ATOM 747 O O . LEU A 1 101 ? -11.834 1.089 3.604 1.00 93.75 101 LEU A O 1
ATOM 751 N N . LEU A 1 102 ? -11.989 2.097 5.612 1.00 92.25 102 LEU A N 1
ATOM 752 C CA . LEU A 1 102 ? -11.278 3.306 5.212 1.00 92.25 102 LEU A CA 1
ATOM 753 C C . LEU A 1 102 ? -9.821 2.995 4.851 1.00 92.25 102 LEU A C 1
ATOM 755 O O . LEU A 1 102 ? -9.368 3.403 3.785 1.00 92.25 102 LEU A O 1
ATOM 759 N N . THR A 1 103 ? -9.092 2.250 5.689 1.00 91.88 103 THR A N 1
ATOM 760 C CA . THR A 1 103 ? -7.689 1.920 5.398 1.00 91.88 103 THR A CA 1
ATOM 761 C C . THR A 1 103 ? -7.561 1.010 4.182 1.00 91.88 103 THR A C 1
ATOM 763 O O . THR A 1 103 ? -6.688 1.252 3.354 1.00 91.88 103 THR A O 1
ATOM 766 N N . THR A 1 104 ? -8.457 0.032 3.999 1.00 92.25 104 THR A N 1
ATOM 767 C CA . THR A 1 104 ? -8.490 -0.804 2.788 1.00 92.25 104 THR A CA 1
ATOM 768 C C . THR A 1 104 ? -8.686 0.035 1.526 1.00 92.25 104 THR A C 1
ATOM 770 O O . THR A 1 104 ? -7.923 -0.122 0.578 1.00 92.25 104 THR A O 1
ATOM 773 N N . MET A 1 105 ? -9.652 0.958 1.515 1.00 92.38 105 MET A N 1
ATOM 774 C CA . MET A 1 105 ? -9.868 1.853 0.371 1.00 92.38 105 MET A CA 1
ATOM 775 C C . MET A 1 105 ? -8.642 2.718 0.074 1.00 92.38 105 MET A C 1
ATOM 777 O O . MET A 1 105 ? -8.284 2.905 -1.084 1.00 92.38 105 MET A O 1
ATOM 781 N N . MET A 1 106 ? -7.973 3.224 1.111 1.00 91.25 106 MET A N 1
ATOM 782 C CA . MET A 1 106 ? -6.770 4.035 0.937 1.00 91.25 106 MET A CA 1
ATOM 783 C C . MET A 1 106 ? -5.619 3.226 0.335 1.00 91.25 106 MET A C 1
ATOM 785 O O . MET A 1 106 ? -4.979 3.719 -0.586 1.00 91.25 106 MET A O 1
ATOM 789 N N . TYR A 1 107 ? -5.393 1.991 0.795 1.00 91.00 107 TYR A N 1
ATOM 790 C CA . TYR A 1 107 ? -4.367 1.121 0.215 1.00 91.00 107 TYR A CA 1
ATOM 791 C C . TYR A 1 107 ? -4.646 0.796 -1.254 1.00 91.00 107 TYR A C 1
ATOM 793 O O . TYR A 1 107 ? -3.727 0.882 -2.057 1.00 91.00 107 TYR A O 1
ATOM 801 N N . LEU A 1 108 ? -5.897 0.496 -1.619 1.00 89.88 108 LEU A N 1
ATOM 802 C CA . LEU A 1 108 ? -6.277 0.169 -3.001 1.00 89.88 108 LEU A CA 1
ATOM 803 C C . LEU A 1 108 ? -6.147 1.342 -3.982 1.00 89.88 108 LEU A C 1
ATOM 805 O O . LEU A 1 108 ? -6.035 1.118 -5.179 1.00 89.88 108 LEU A O 1
ATOM 809 N N . LEU A 1 109 ? -6.230 2.582 -3.496 1.00 87.94 109 LEU A N 1
ATOM 810 C CA . LEU A 1 109 ? -6.073 3.773 -4.334 1.00 87.94 109 LEU A CA 1
ATOM 811 C C . LEU A 1 109 ? -4.613 4.210 -4.475 1.00 87.94 109 LEU A C 1
ATOM 813 O O . LEU A 1 109 ? -4.280 4.895 -5.439 1.00 87.94 109 LEU A O 1
ATOM 817 N N . SER A 1 110 ? -3.772 3.901 -3.485 1.00 85.31 110 SER A N 1
ATOM 818 C CA . SER A 1 110 ? -2.380 4.354 -3.449 1.00 85.31 110 SER A CA 1
ATOM 819 C C . SER A 1 110 ? -1.374 3.346 -3.995 1.00 85.31 110 SER A C 1
ATOM 821 O O . SER A 1 110 ? -0.306 3.764 -4.436 1.00 85.31 110 SER A O 1
ATOM 823 N N . VAL A 1 111 ? -1.673 2.051 -3.851 1.00 73.56 111 VAL A N 1
ATOM 824 C CA . VAL A 1 111 ? -0.819 0.941 -4.295 1.00 73.56 111 VAL A CA 1
ATOM 825 C C . VAL A 1 111 ? -1.200 0.543 -5.711 1.00 73.56 111 VAL A C 1
ATOM 827 O O . VAL A 1 111 ? -0.266 0.220 -6.471 1.00 73.56 111 VAL A O 1
#

Secondary structure (DSSP, 8-state):
-HHHHHHHHHHHHHHHPSPTT--TT---S-HHHHHHTSS----EE-TTS-B-TT-SEE--HHHHHHHHGGGG--GGGTGGGGGG-SSHHHHHHHHHHHHHHHHHHHHHHH-

Organism: Aegilops tauschii subsp. strangulata (NCBI:txid200361)

Radius of gyration: 19.32 Å; chains: 1; bounding box: 44×36×50 Å

pLDDT: mean 88.88, std 4.73, range [65.19, 94.81]

InterPro domains:
  IPR004841 Amino acid permease/SLC12A domain [PF00324] (38-111)
  IPR004842 SLC12A transporter family [PTHR11827] (2-111)